Protein AF-A0A7R9JN73-F1 (afdb_monomer)

Structure (mmCIF, N/CA/C/O backbone):
data_AF-A0A7R9JN73-F1
#
_entry.id   AF-A0A7R9JN73-F1
#
loop_
_atom_site.group_PDB
_atom_site.id
_atom_site.type_symbol
_atom_site.label_atom_id
_atom_site.label_alt_id
_atom_site.label_comp_id
_atom_site.label_asym_id
_atom_site.label_entity_id
_atom_site.label_seq_id
_atom_site.pdbx_PDB_ins_code
_atom_site.Cartn_x
_atom_site.Cartn_y
_atom_site.Cartn_z
_atom_site.occupancy
_atom_site.B_iso_or_equiv
_atom_site.auth_seq_id
_atom_site.auth_comp_id
_atom_site.auth_asym_id
_atom_site.auth_atom_id
_atom_site.pdbx_PDB_model_num
ATOM 1 N N . MET A 1 1 ? -20.869 -32.526 8.891 1.00 50.91 1 MET A N 1
ATOM 2 C CA . MET A 1 1 ? -21.076 -31.175 8.313 1.00 50.91 1 MET A CA 1
ATOM 3 C C . MET A 1 1 ? -20.924 -30.042 9.354 1.00 50.91 1 MET A C 1
ATOM 5 O O . MET A 1 1 ? -21.563 -29.014 9.217 1.00 50.91 1 MET A O 1
ATOM 9 N N . SER A 1 2 ? -20.084 -30.197 10.398 1.00 56.16 2 SER A N 1
ATOM 10 C CA . SER A 1 2 ? -20.084 -29.309 11.590 1.00 56.16 2 SER A CA 1
ATOM 11 C C . SER A 1 2 ? -18.749 -28.586 11.878 1.00 56.16 2 SER A C 1
ATOM 13 O O . SER A 1 2 ? -18.732 -27.615 12.630 1.00 56.16 2 SER A O 1
ATOM 15 N N . GLN A 1 3 ? -17.625 -28.986 11.270 1.00 57.44 3 GLN A N 1
ATOM 16 C CA . GLN A 1 3 ? -16.320 -28.376 11.580 1.00 57.44 3 GLN A CA 1
ATOM 17 C C . GLN A 1 3 ? -16.072 -27.044 10.856 1.00 57.44 3 GLN A C 1
ATOM 19 O O . GLN A 1 3 ? -15.597 -26.104 11.485 1.00 57.44 3 GLN A O 1
ATOM 24 N N . THR A 1 4 ? -16.448 -26.911 9.582 1.00 59.03 4 THR A N 1
ATOM 25 C CA . THR A 1 4 ? -16.237 -25.679 8.794 1.00 59.03 4 THR A CA 1
ATOM 26 C C . THR A 1 4 ? -16.976 -24.465 9.362 1.00 59.03 4 THR A C 1
ATOM 28 O O . THR A 1 4 ? -16.421 -23.370 9.373 1.00 59.03 4 THR A O 1
ATOM 31 N N . VAL A 1 5 ? -18.179 -24.658 9.918 1.00 65.38 5 VAL A N 1
ATOM 32 C CA . VAL A 1 5 ? -18.957 -23.579 10.559 1.00 65.38 5 VAL A CA 1
ATOM 33 C C . VAL A 1 5 ? -18.274 -23.084 11.841 1.00 65.38 5 VAL A C 1
ATOM 35 O O . VAL A 1 5 ? -18.191 -21.879 12.060 1.00 65.38 5 VAL A O 1
ATOM 38 N N . ARG A 1 6 ? -17.691 -23.988 12.646 1.00 63.62 6 ARG A N 1
ATOM 39 C CA . ARG A 1 6 ? -16.961 -23.620 13.876 1.00 63.62 6 ARG A CA 1
ATOM 40 C C . ARG A 1 6 ? -15.712 -22.786 13.599 1.00 63.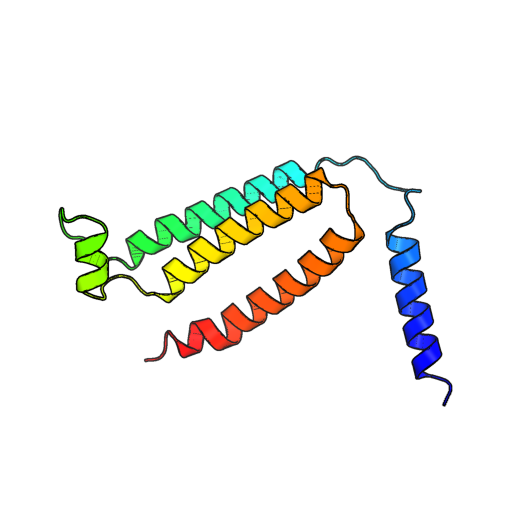62 6 ARG A C 1
ATOM 42 O O . ARG A 1 6 ? -15.456 -21.843 14.338 1.00 63.62 6 ARG A O 1
ATOM 49 N N . TYR A 1 7 ? -14.946 -23.114 12.556 1.00 67.69 7 TYR A N 1
ATOM 50 C CA . TYR A 1 7 ? -13.772 -22.316 12.184 1.00 67.69 7 TYR A CA 1
ATOM 51 C C . TYR A 1 7 ? -14.167 -20.913 11.724 1.00 67.69 7 TYR A C 1
ATOM 53 O O . TYR A 1 7 ? -13.540 -19.940 12.138 1.00 67.69 7 TYR A O 1
ATOM 61 N N . PHE A 1 8 ? -15.233 -20.794 10.929 1.00 73.44 8 PHE A N 1
ATOM 62 C CA . PHE A 1 8 ? -15.724 -19.494 10.474 1.00 73.44 8 PHE A CA 1
ATOM 63 C C . PHE A 1 8 ? -16.220 -18.628 11.642 1.00 73.44 8 PHE A C 1
ATOM 65 O O . PHE A 1 8 ? -15.917 -17.438 11.693 1.00 73.44 8 PHE A O 1
ATOM 72 N N . ASP A 1 9 ? -16.889 -19.231 12.629 1.00 77.56 9 ASP A N 1
ATOM 73 C CA . ASP A 1 9 ? -17.304 -18.549 13.863 1.00 77.56 9 ASP A CA 1
ATOM 74 C C . ASP A 1 9 ? -16.120 -18.098 14.728 1.00 77.56 9 ASP A C 1
ATOM 76 O O . ASP A 1 9 ? -16.138 -17.001 15.286 1.00 77.56 9 ASP A O 1
ATOM 80 N N . SER A 1 10 ? -15.064 -18.910 14.838 1.00 77.69 10 SER A N 1
ATOM 81 C CA . SER A 1 10 ? -13.839 -18.526 15.550 1.00 77.69 10 SER A CA 1
ATOM 82 C C . SER A 1 10 ? -13.110 -17.373 14.859 1.00 77.69 10 SER A C 1
ATOM 84 O O . SER A 1 10 ? -12.652 -16.453 15.536 1.00 77.69 10 SER A O 1
ATOM 86 N N . ILE A 1 11 ? -13.047 -17.384 13.525 1.00 78.12 11 ILE A N 1
ATOM 87 C CA . ILE A 1 11 ? -12.480 -16.289 12.729 1.00 78.12 11 ILE A CA 1
ATOM 88 C C . ILE A 1 11 ? -13.329 -15.026 12.904 1.00 78.12 11 ILE A C 1
ATOM 90 O O . ILE A 1 11 ? -12.789 -13.956 13.175 1.00 78.12 11 ILE A O 1
ATOM 94 N N . ARG A 1 12 ? -14.660 -15.141 12.840 1.00 76.88 12 ARG A N 1
ATOM 95 C CA . ARG A 1 12 ? -15.573 -14.014 13.057 1.00 76.88 12 ARG A CA 1
ATOM 96 C C . ARG A 1 12 ? -15.404 -13.403 14.447 1.00 76.88 12 ARG A C 1
ATOM 98 O O . ARG A 1 12 ? -15.229 -12.194 14.548 1.00 76.88 12 ARG A O 1
ATOM 105 N N . LYS A 1 13 ? -15.368 -14.227 15.500 1.00 78.19 13 LYS A N 1
ATOM 106 C CA . LYS A 1 13 ? -15.106 -13.770 16.876 1.00 78.19 13 LYS A CA 1
ATOM 107 C C . LYS A 1 13 ? -13.738 -13.110 17.024 1.00 78.19 13 LYS A C 1
ATOM 109 O O . LYS A 1 13 ? -13.613 -12.151 17.777 1.00 78.19 13 LYS A O 1
ATOM 114 N N . PHE A 1 14 ? -12.718 -13.592 16.314 1.00 79.06 14 PHE A N 1
ATOM 115 C CA . PHE A 1 14 ? -11.403 -12.953 16.295 1.00 79.06 14 PHE A CA 1
ATOM 116 C C . PHE A 1 14 ? -11.466 -11.549 15.679 1.00 79.06 14 PHE A C 1
ATOM 118 O O . PHE A 1 14 ? -10.980 -10.609 16.299 1.00 79.06 14 PHE A O 1
ATOM 125 N N . PHE A 1 15 ? -12.112 -11.382 14.519 1.00 77.25 15 PHE A N 1
ATOM 126 C CA . PHE A 1 15 ? -12.294 -10.064 13.896 1.00 77.25 15 PHE A CA 1
ATOM 127 C C . PHE A 1 15 ? -13.157 -9.124 14.746 1.00 77.25 15 PHE A C 1
ATOM 129 O O . PHE A 1 15 ? -12.823 -7.948 14.876 1.00 77.25 15 PHE A O 1
ATOM 136 N N . GLU A 1 16 ? -14.225 -9.635 15.364 1.00 75.50 16 GLU A N 1
ATOM 137 C CA . GLU A 1 16 ? -15.058 -8.864 16.293 1.00 75.50 16 GLU A CA 1
ATOM 138 C C . GLU A 1 16 ? -14.230 -8.389 17.494 1.00 75.50 16 GLU A C 1
ATOM 140 O O . GLU A 1 16 ? -14.219 -7.193 17.777 1.00 75.50 16 GLU A O 1
ATOM 145 N N . ASN A 1 17 ? -13.444 -9.273 18.120 1.00 75.56 17 ASN A N 1
ATOM 146 C CA . ASN A 1 17 ? -12.540 -8.927 19.223 1.00 75.56 17 ASN A CA 1
ATOM 147 C C . ASN A 1 17 ? -11.431 -7.946 18.808 1.00 75.56 17 ASN A C 1
ATOM 149 O O . ASN A 1 17 ? -11.095 -7.049 19.578 1.00 75.56 17 ASN A O 1
ATOM 153 N N . LEU A 1 18 ? -10.897 -8.067 17.589 1.00 72.50 18 LEU A N 1
ATOM 154 C CA . LEU A 1 18 ? -9.898 -7.147 17.035 1.00 72.50 18 LEU A CA 1
ATOM 155 C C . LEU A 1 18 ? -10.474 -5.733 16.815 1.00 72.50 18 LEU A C 1
ATOM 157 O O . LEU A 1 18 ? -9.747 -4.742 16.873 1.00 72.50 18 LEU A O 1
ATOM 161 N N . MET A 1 19 ? -11.787 -5.621 16.580 1.00 68.81 19 MET A N 1
ATOM 162 C CA . MET A 1 19 ? -12.485 -4.339 16.456 1.00 68.81 19 MET A CA 1
ATOM 163 C C . MET A 1 19 ? -12.879 -3.719 17.802 1.00 68.81 19 MET A C 1
ATOM 165 O O . MET A 1 19 ? -13.184 -2.519 17.830 1.00 68.81 19 MET A O 1
ATOM 169 N N . VAL A 1 20 ? -12.871 -4.469 18.912 1.00 67.56 20 VAL A N 1
ATOM 170 C CA . VAL A 1 20 ? -13.303 -3.949 20.219 1.00 67.56 20 VAL A CA 1
ATOM 171 C C . VAL A 1 20 ? -12.362 -2.819 20.674 1.00 67.56 20 VAL A C 1
ATOM 173 O O . VAL A 1 20 ? -11.153 -3.006 20.787 1.00 67.56 20 VAL A O 1
ATOM 176 N N . PRO A 1 21 ? -12.886 -1.612 20.948 1.00 60.91 21 PRO A N 1
ATOM 177 C CA . PRO A 1 21 ? -12.079 -0.436 21.280 1.00 60.91 21 PRO A CA 1
ATOM 178 C C . PRO A 1 21 ? -11.442 -0.448 22.679 1.00 60.91 21 PRO A C 1
ATOM 180 O O . PRO A 1 21 ? -10.685 0.468 22.988 1.00 60.91 21 PRO A O 1
ATOM 183 N N . SER A 1 22 ? -11.705 -1.464 23.509 1.00 52.91 22 SER A N 1
ATOM 184 C CA . SER A 1 22 ? -11.435 -1.466 24.960 1.00 52.91 22 SER A CA 1
ATOM 185 C C . SER A 1 22 ? -9.955 -1.358 25.375 1.00 52.91 22 SER A C 1
ATOM 187 O O . SER A 1 22 ? -9.679 -1.213 26.560 1.00 52.91 22 SER A O 1
ATOM 189 N N . SER A 1 23 ? -9.009 -1.419 24.434 1.00 52.19 23 SER A N 1
ATOM 190 C CA . SER A 1 23 ? -7.562 -1.295 24.678 1.00 52.19 23 SER A CA 1
ATOM 191 C C . SER A 1 23 ? -6.856 -0.446 23.607 1.00 52.19 23 SER A C 1
ATOM 193 O O . SER A 1 23 ? -5.647 -0.579 23.403 1.00 52.19 23 SER A O 1
ATOM 195 N N . ARG A 1 24 ? -7.577 0.406 22.860 1.00 57.38 24 ARG A N 1
ATOM 196 C CA . ARG A 1 24 ? -6.926 1.257 21.851 1.00 57.38 24 ARG A CA 1
ATOM 197 C C . ARG A 1 24 ? -6.136 2.360 22.546 1.00 57.38 24 ARG A C 1
ATOM 199 O O . ARG A 1 24 ? -6.660 3.431 22.827 1.00 57.38 24 ARG A O 1
ATOM 206 N N . VAL A 1 25 ? -4.864 2.081 22.805 1.00 58.31 25 VAL A N 1
ATOM 207 C CA . VAL A 1 25 ? -3.869 3.113 23.074 1.00 58.31 25 VAL A CA 1
ATOM 208 C C . VAL A 1 25 ? -3.764 3.940 21.800 1.00 58.31 25 VAL A C 1
ATOM 210 O O . VAL A 1 25 ? -3.492 3.398 20.727 1.00 58.31 25 VAL A O 1
ATOM 213 N N . THR A 1 26 ? -4.026 5.238 21.911 1.00 56.88 26 THR A N 1
ATOM 214 C CA . THR A 1 26 ? -3.865 6.221 20.836 1.00 56.88 26 THR A CA 1
ATOM 215 C C . THR A 1 26 ? -2.374 6.421 20.571 1.00 56.88 26 THR A C 1
ATOM 217 O O . THR A 1 26 ? -1.794 7.449 20.894 1.00 56.88 26 THR A O 1
ATOM 220 N N . ALA A 1 27 ? -1.708 5.384 20.075 1.00 63.84 27 ALA A N 1
ATOM 221 C CA . ALA A 1 27 ? -0.369 5.502 19.544 1.00 63.84 27 ALA A CA 1
ATOM 222 C C . ALA A 1 27 ? -0.511 5.967 18.094 1.00 63.84 27 ALA A C 1
ATOM 224 O O . ALA A 1 27 ? -1.061 5.245 17.258 1.00 63.84 27 ALA A O 1
ATOM 225 N N . ASP A 1 28 ? -0.015 7.165 17.790 1.00 69.62 28 ASP A N 1
ATOM 226 C CA . ASP A 1 28 ? 0.006 7.728 16.437 1.00 69.62 28 ASP A CA 1
ATOM 227 C C . ASP A 1 28 ? 1.095 7.059 15.579 1.00 69.62 28 ASP A C 1
ATOM 229 O O . ASP A 1 28 ? 2.002 7.690 15.038 1.00 69.62 28 ASP A O 1
ATOM 233 N N . VAL A 1 29 ? 1.002 5.733 15.430 1.00 80.31 29 VAL A N 1
ATOM 234 C CA . VAL A 1 29 ? 1.911 4.924 14.599 1.00 80.31 29 VAL A CA 1
ATOM 235 C C . VAL A 1 29 ? 1.750 5.262 13.111 1.00 80.31 29 VAL A C 1
ATOM 237 O O . VAL A 1 29 ? 2.627 4.972 12.299 1.00 80.31 29 VAL A O 1
ATOM 240 N N . TYR A 1 30 ? 0.650 5.927 12.743 1.00 80.38 30 TYR A N 1
ATOM 241 C CA . TYR A 1 30 ? 0.386 6.373 11.377 1.00 80.38 30 TYR A CA 1
ATOM 242 C C . TYR A 1 30 ? 1.502 7.265 10.826 1.00 80.38 30 TYR A C 1
ATOM 244 O O . TYR A 1 30 ? 1.907 7.090 9.681 1.00 80.38 30 TYR A O 1
ATOM 252 N N . THR A 1 31 ? 2.050 8.165 11.648 1.00 82.12 31 THR A N 1
ATOM 253 C CA . THR A 1 31 ? 3.154 9.042 11.237 1.00 82.12 31 THR A CA 1
ATOM 254 C C . THR A 1 31 ? 4.375 8.233 10.808 1.00 82.12 31 THR A C 1
ATOM 256 O O . THR A 1 31 ? 4.983 8.534 9.785 1.00 82.12 31 THR A O 1
ATOM 259 N N . TYR A 1 32 ? 4.702 7.163 11.538 1.00 85.88 32 TYR A N 1
ATOM 260 C CA . TYR A 1 32 ? 5.809 6.272 11.189 1.00 85.88 32 TYR A CA 1
ATOM 261 C C . TYR A 1 32 ? 5.515 5.420 9.947 1.00 85.88 32 TYR A C 1
ATOM 263 O O . TYR A 1 32 ? 6.412 5.204 9.137 1.00 85.88 32 TYR A O 1
ATOM 271 N N . MET A 1 33 ? 4.270 4.970 9.766 1.00 86.06 33 MET A N 1
ATOM 272 C CA . MET A 1 33 ? 3.841 4.228 8.573 1.00 86.06 33 MET A CA 1
ATOM 273 C C . MET A 1 33 ? 3.952 5.094 7.311 1.00 86.06 33 MET A C 1
ATOM 275 O O . MET A 1 33 ? 4.583 4.684 6.343 1.00 86.06 33 MET A O 1
ATOM 279 N N . PHE A 1 34 ? 3.458 6.334 7.369 1.00 84.56 34 PHE A N 1
ATOM 280 C CA . PHE A 1 34 ? 3.590 7.302 6.280 1.00 84.56 34 PHE A CA 1
ATOM 281 C C . PHE A 1 34 ? 5.055 7.648 5.981 1.00 84.56 34 PHE A C 1
ATOM 283 O O . PHE A 1 34 ? 5.446 7.758 4.821 1.00 84.56 34 PHE A O 1
ATOM 290 N N . LEU A 1 35 ? 5.884 7.796 7.019 1.00 87.38 35 LEU A N 1
ATOM 291 C CA . LEU A 1 35 ? 7.319 8.021 6.855 1.00 87.38 35 LEU A CA 1
ATOM 292 C C . LEU A 1 35 ? 7.989 6.842 6.129 1.00 87.38 35 LEU A C 1
ATOM 294 O O . LEU A 1 35 ? 8.806 7.051 5.237 1.00 87.38 35 LEU A O 1
ATOM 298 N N . CYS A 1 36 ? 7.631 5.606 6.487 1.00 88.25 36 CYS A N 1
ATOM 299 C CA . CYS A 1 36 ? 8.130 4.403 5.825 1.00 88.25 36 CYS A CA 1
ATOM 300 C C . CYS A 1 36 ? 7.723 4.363 4.346 1.00 88.25 36 CYS A C 1
ATOM 302 O O . CYS A 1 36 ? 8.575 4.131 3.490 1.00 88.25 36 CYS A O 1
ATOM 304 N N . ASP A 1 37 ? 6.464 4.675 4.039 1.00 87.31 37 ASP A N 1
ATOM 305 C CA . ASP A 1 37 ? 5.963 4.763 2.666 1.00 87.31 37 ASP A CA 1
ATOM 306 C C . ASP A 1 37 ? 6.683 5.843 1.846 1.00 87.31 37 ASP A C 1
ATOM 308 O O . ASP A 1 37 ? 7.011 5.625 0.678 1.00 87.31 37 ASP A O 1
ATOM 312 N N . PHE A 1 38 ? 6.988 6.985 2.467 1.00 85.88 38 PHE A N 1
ATOM 313 C CA . PHE A 1 38 ? 7.764 8.059 1.851 1.00 85.88 38 PHE A CA 1
ATOM 314 C C . PHE A 1 38 ? 9.194 7.618 1.515 1.00 85.88 38 PHE A C 1
ATOM 316 O O . PHE A 1 38 ? 9.664 7.845 0.400 1.00 85.88 38 PHE A O 1
ATOM 323 N N . PHE A 1 39 ? 9.880 6.941 2.441 1.00 88.62 39 PHE A N 1
ATOM 324 C CA . PHE A 1 39 ? 11.209 6.388 2.170 1.00 88.62 39 PHE A CA 1
ATOM 325 C C . PHE A 1 39 ? 11.173 5.282 1.115 1.00 88.62 39 PHE A C 1
ATOM 327 O O . PHE A 1 39 ? 12.049 5.242 0.258 1.00 88.62 39 PHE A O 1
ATOM 334 N N . ASN A 1 40 ? 10.161 4.415 1.134 1.00 85.88 40 ASN A N 1
ATOM 335 C CA . ASN A 1 40 ? 9.978 3.389 0.112 1.00 85.88 40 ASN A CA 1
ATOM 336 C C . ASN A 1 40 ? 9.799 4.033 -1.277 1.00 85.88 40 ASN A C 1
ATOM 338 O O . ASN A 1 40 ? 10.441 3.623 -2.240 1.00 85.88 40 ASN A O 1
ATOM 342 N N . PHE A 1 41 ? 8.997 5.097 -1.374 1.00 85.25 41 PHE A N 1
ATOM 343 C CA . PHE A 1 41 ? 8.838 5.847 -2.620 1.00 85.25 41 PHE A CA 1
ATOM 344 C C . PHE A 1 41 ? 10.168 6.457 -3.084 1.00 85.25 41 PHE A C 1
ATOM 346 O O . PHE A 1 41 ? 10.530 6.322 -4.250 1.00 85.25 41 PHE A O 1
ATOM 353 N N . LEU A 1 42 ? 10.935 7.060 -2.168 1.00 86.00 42 LEU A N 1
ATOM 354 C CA . LEU A 1 42 ? 12.261 7.610 -2.463 1.00 86.00 42 LEU A CA 1
ATOM 355 C C . LEU A 1 42 ? 13.222 6.533 -2.991 1.00 86.00 42 LEU A C 1
ATOM 357 O O . LEU A 1 42 ? 13.921 6.767 -3.972 1.00 86.00 42 LEU A O 1
ATOM 361 N N . VAL A 1 43 ? 13.239 5.349 -2.371 1.00 85.88 43 VAL A N 1
ATOM 362 C CA . VAL A 1 43 ? 14.077 4.217 -2.797 1.00 85.88 43 VAL A CA 1
ATOM 363 C C . VAL A 1 43 ? 13.712 3.763 -4.208 1.00 85.88 43 VAL A C 1
ATOM 365 O O . VAL A 1 43 ? 14.609 3.529 -5.013 1.00 85.88 43 VAL A O 1
ATOM 368 N N . VAL A 1 44 ? 12.421 3.679 -4.539 1.00 80.31 44 VAL A N 1
ATOM 369 C CA . VAL A 1 44 ? 11.977 3.307 -5.892 1.00 80.31 44 VAL A CA 1
ATOM 370 C C . VAL A 1 44 ? 12.342 4.382 -6.916 1.00 80.31 44 VAL A C 1
ATOM 372 O O . VAL A 1 44 ? 12.816 4.041 -7.996 1.00 80.31 44 VAL A O 1
ATOM 375 N N . VAL A 1 45 ? 12.202 5.667 -6.573 1.00 80.06 45 VAL A N 1
ATOM 376 C CA . VAL A 1 45 ? 12.602 6.788 -7.442 1.00 80.06 45 VAL A CA 1
ATOM 377 C C . VAL A 1 45 ? 14.109 6.777 -7.716 1.00 80.06 45 VAL A C 1
ATOM 379 O O . VAL A 1 45 ? 14.511 6.823 -8.873 1.00 80.06 45 VAL A O 1
ATOM 382 N N . VAL A 1 46 ? 14.945 6.649 -6.681 1.00 81.19 46 VAL A N 1
ATOM 383 C CA . VAL A 1 46 ? 16.411 6.551 -6.834 1.00 81.19 46 VAL A CA 1
ATOM 384 C C . VAL A 1 46 ? 16.806 5.265 -7.570 1.00 81.19 46 VAL A C 1
ATOM 386 O O . VAL A 1 46 ? 17.766 5.250 -8.335 1.00 81.19 46 VAL A O 1
ATOM 389 N N . GLY A 1 47 ? 16.039 4.186 -7.393 1.00 72.38 47 GLY A N 1
ATOM 390 C CA . GLY A 1 47 ? 16.210 2.941 -8.136 1.00 72.38 47 GLY A CA 1
ATOM 391 C C . GLY A 1 47 ? 16.036 3.108 -9.647 1.00 72.38 47 GLY A C 1
ATOM 392 O O . GLY A 1 47 ? 16.720 2.437 -10.407 1.00 72.38 47 GLY A O 1
ATOM 393 N N . ILE A 1 48 ? 15.192 4.029 -10.119 1.00 67.56 48 ILE A N 1
ATOM 394 C CA . ILE A 1 48 ? 15.048 4.288 -11.563 1.00 67.56 48 ILE A CA 1
ATOM 395 C C . ILE A 1 48 ? 16.352 4.847 -12.150 1.00 67.56 48 ILE A C 1
ATOM 397 O O . ILE A 1 48 ? 16.729 4.460 -13.254 1.00 67.56 48 ILE A O 1
ATOM 401 N N . GLU A 1 49 ? 17.082 5.687 -11.409 1.00 62.34 49 GLU A N 1
ATOM 402 C CA . GLU A 1 49 ? 18.373 6.230 -11.857 1.00 62.34 49 GLU A CA 1
ATOM 403 C C . GLU A 1 49 ? 19.490 5.177 -11.889 1.00 62.34 49 GLU A C 1
ATOM 405 O O . GLU A 1 49 ? 20.419 5.301 -12.681 1.00 62.34 49 GLU A O 1
ATOM 410 N N . SER A 1 50 ? 19.406 4.115 -11.077 1.00 59.59 50 SER A N 1
ATOM 411 C CA . SER A 1 50 ? 20.409 3.038 -11.083 1.00 59.59 50 SER A CA 1
ATOM 412 C C . SER A 1 50 ? 20.215 2.020 -12.213 1.00 59.59 50 SER A C 1
ATOM 414 O O . SER A 1 50 ? 21.170 1.332 -12.579 1.00 59.59 50 SER A O 1
ATOM 416 N N . PHE A 1 51 ? 19.013 1.948 -12.795 1.00 54.44 51 PHE A N 1
ATOM 417 C CA . PHE A 1 51 ? 18.713 1.143 -13.986 1.00 54.44 51 PHE A CA 1
ATOM 418 C C . PHE A 1 51 ? 18.665 1.966 -15.283 1.00 54.44 51 PHE A C 1
ATOM 420 O O . PHE A 1 51 ? 18.811 1.400 -16.366 1.00 54.44 51 PHE A O 1
ATOM 427 N N . GLY A 1 52 ? 18.482 3.286 -15.196 1.00 52.94 52 GLY A N 1
ATOM 428 C CA . GLY A 1 52 ? 18.562 4.203 -16.327 1.00 52.94 52 GLY A CA 1
ATOM 429 C C . GLY A 1 52 ? 20.015 4.445 -16.730 1.00 52.94 52 GLY A C 1
ATOM 430 O O . GLY A 1 52 ? 20.827 4.919 -15.942 1.00 52.94 52 GLY A O 1
ATOM 431 N N . THR A 1 53 ? 20.374 4.136 -17.973 1.00 43.53 53 THR A N 1
ATOM 432 C CA . THR A 1 53 ? 21.686 4.512 -18.510 1.00 43.53 53 THR A CA 1
ATOM 433 C C . THR A 1 53 ? 21.861 6.029 -18.434 1.00 43.53 53 THR A C 1
ATOM 435 O O . THR A 1 53 ? 21.065 6.767 -19.011 1.00 43.53 53 THR A O 1
ATOM 438 N N . GLN A 1 54 ? 22.916 6.478 -17.754 1.00 53.62 54 GLN A N 1
ATOM 439 C CA . GLN A 1 54 ? 23.399 7.860 -17.725 1.00 53.62 54 GLN A CA 1
ATOM 440 C C . GLN A 1 54 ? 23.542 8.419 -19.153 1.00 53.62 54 GLN A C 1
ATOM 442 O O . GLN A 1 54 ? 24.562 8.156 -19.785 1.00 53.62 54 GLN A O 1
ATOM 447 N N . GLN A 1 55 ? 22.565 9.170 -19.678 1.00 41.22 55 GLN A N 1
ATOM 448 C CA . GLN A 1 55 ? 22.779 10.108 -20.791 1.00 41.22 55 GLN A CA 1
ATOM 449 C C . GLN A 1 55 ? 21.558 11.000 -21.072 1.00 41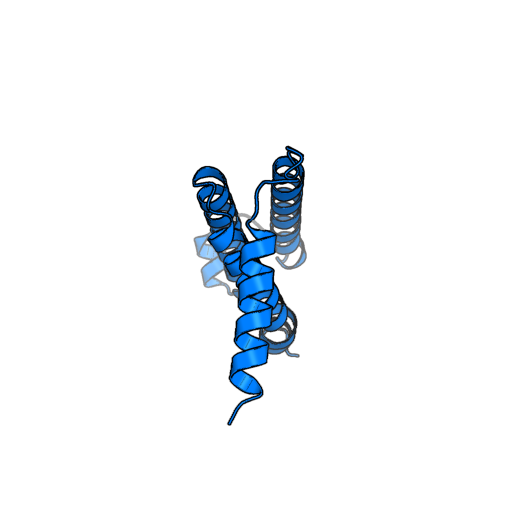.22 55 GLN A C 1
ATOM 451 O O . GLN A 1 55 ? 20.543 10.531 -21.567 1.00 41.22 55 GLN A O 1
ATOM 456 N N . GLY A 1 56 ? 21.742 12.304 -20.830 1.00 48.97 56 GLY A N 1
ATOM 457 C CA . GLY A 1 56 ? 21.409 13.367 -21.786 1.00 48.97 56 GLY A CA 1
ATOM 458 C C . GLY A 1 56 ? 19.936 13.708 -22.034 1.00 48.97 56 GLY A C 1
ATOM 459 O O . GLY A 1 56 ? 19.270 13.071 -22.833 1.00 48.97 56 GLY A O 1
ATOM 460 N N . ASP A 1 57 ? 19.489 14.810 -21.431 1.00 51.47 57 ASP A N 1
ATOM 461 C CA . ASP A 1 57 ? 18.762 15.902 -22.107 1.00 51.47 57 ASP A CA 1
ATOM 462 C C . ASP A 1 57 ? 17.746 15.538 -23.219 1.00 51.47 57 ASP A C 1
ATOM 464 O O . ASP A 1 57 ? 17.911 15.883 -24.388 1.00 51.47 57 ASP A O 1
ATOM 468 N N . GLY A 1 58 ? 16.646 14.878 -22.858 1.00 47.69 58 GLY A N 1
ATOM 469 C CA . GLY A 1 58 ? 15.508 14.680 -23.757 1.00 47.69 58 GLY A CA 1
ATOM 470 C C . GLY A 1 58 ? 14.270 14.304 -22.960 1.00 47.69 58 GLY A C 1
ATOM 471 O O . GLY A 1 58 ? 14.326 13.392 -22.157 1.00 47.69 58 GLY A O 1
ATOM 472 N N . GLY A 1 59 ? 13.166 15.037 -23.097 1.00 53.88 59 GLY A N 1
ATOM 473 C CA . GLY A 1 59 ? 11.984 14.900 -22.237 1.00 53.88 59 GLY A CA 1
ATOM 474 C C . GLY A 1 59 ? 11.391 13.485 -22.127 1.00 53.88 59 GLY A C 1
ATOM 475 O O . GLY A 1 59 ? 11.710 12.577 -22.888 1.00 53.88 59 GLY A O 1
ATOM 476 N N . VAL A 1 60 ? 10.453 13.331 -21.186 1.00 53.97 60 VAL A N 1
ATOM 477 C CA . VAL A 1 60 ? 9.722 12.091 -20.829 1.00 53.97 60 VAL A CA 1
ATOM 478 C C . VAL A 1 60 ? 9.200 11.302 -22.049 1.00 53.97 60 VAL A C 1
ATOM 480 O O . VAL A 1 60 ? 9.060 10.085 -21.987 1.00 53.97 60 VAL A O 1
ATOM 483 N N . THR A 1 61 ? 8.956 11.975 -23.174 1.00 53.91 61 THR A N 1
ATOM 484 C CA . THR A 1 61 ? 8.558 11.385 -24.459 1.00 53.91 61 THR A CA 1
ATOM 485 C C . THR A 1 61 ? 9.680 10.628 -25.180 1.00 53.91 61 THR A C 1
ATOM 487 O O . THR A 1 61 ? 9.421 9.541 -25.681 1.00 53.91 61 THR A O 1
ATOM 490 N N . ALA A 1 62 ? 10.922 11.125 -25.172 1.00 50.06 62 ALA A N 1
ATOM 491 C CA . ALA A 1 62 ? 12.063 10.454 -25.808 1.00 50.06 62 ALA A CA 1
ATOM 492 C C . ALA A 1 62 ? 12.493 9.184 -25.042 1.00 50.06 62 ALA A C 1
ATOM 494 O O . ALA A 1 62 ? 12.864 8.182 -25.647 1.00 50.06 62 ALA A O 1
ATOM 495 N N . TYR A 1 63 ? 12.352 9.182 -23.709 1.00 53.62 63 TYR A N 1
ATOM 496 C CA . TYR A 1 63 ? 12.629 8.011 -22.861 1.00 53.62 63 TYR A CA 1
ATOM 497 C C . TYR A 1 63 ? 11.595 6.879 -22.999 1.00 53.62 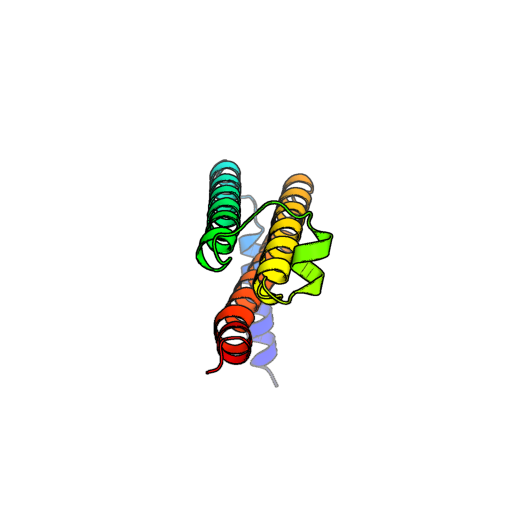63 TYR A C 1
ATOM 499 O O . TYR A 1 63 ? 11.935 5.716 -22.770 1.00 53.62 63 TYR A O 1
ATOM 507 N N . LEU A 1 64 ? 10.348 7.200 -23.374 1.00 54.19 64 LEU A N 1
ATOM 508 C CA . LEU A 1 64 ? 9.308 6.208 -23.681 1.00 54.19 64 LEU A CA 1
ATOM 509 C C . LEU A 1 64 ? 9.472 5.612 -25.089 1.00 54.19 64 LEU A C 1
ATOM 511 O O . LEU A 1 64 ? 9.178 4.434 -25.277 1.00 54.19 64 LEU A O 1
ATOM 515 N N . GLU A 1 65 ? 9.964 6.393 -26.056 1.00 51.53 65 GLU A N 1
ATOM 516 C CA . GLU A 1 65 ? 10.214 5.942 -27.436 1.00 51.53 65 GLU A CA 1
ATOM 517 C C . GLU A 1 65 ? 11.403 4.973 -27.554 1.00 51.53 65 GLU A C 1
ATOM 519 O O . GLU A 1 65 ? 11.382 4.073 -28.391 1.00 51.53 65 GLU A O 1
ATOM 524 N N . GLU A 1 66 ? 12.419 5.102 -26.696 1.00 53.78 66 GLU A N 1
ATOM 525 C CA . GLU A 1 66 ? 13.640 4.285 -26.765 1.00 53.78 66 GLU A CA 1
ATOM 526 C C . GLU A 1 66 ? 13.610 2.982 -25.934 1.00 53.78 66 GLU A C 1
ATOM 528 O O . GLU A 1 66 ? 14.618 2.280 -25.880 1.00 53.78 66 GLU A O 1
ATOM 533 N N . ASN A 1 67 ? 12.489 2.616 -25.288 1.00 53.44 67 ASN A N 1
ATOM 534 C CA . ASN A 1 67 ? 12.380 1.412 -24.429 1.00 53.44 67 ASN A CA 1
ATOM 535 C C . ASN A 1 67 ? 13.445 1.330 -23.304 1.00 53.44 67 ASN A C 1
ATOM 537 O O . ASN A 1 67 ? 13.745 0.252 -22.792 1.00 53.44 67 ASN A O 1
ATOM 541 N N . LYS A 1 68 ? 14.035 2.462 -22.896 1.00 54.09 68 LYS A N 1
ATOM 542 C CA . LYS A 1 68 ? 15.135 2.495 -21.914 1.00 54.09 68 LYS A CA 1
ATOM 543 C C . LYS A 1 68 ? 14.688 2.392 -20.457 1.00 54.09 68 LYS A C 1
ATOM 545 O O . LYS A 1 68 ? 15.508 2.082 -19.598 1.00 54.09 68 LYS A O 1
ATOM 550 N N . VAL A 1 69 ? 13.412 2.640 -20.159 1.00 57.06 69 VAL A N 1
ATOM 551 C CA . VAL A 1 69 ? 12.884 2.536 -18.793 1.00 57.06 69 VAL A CA 1
ATOM 552 C C . VAL A 1 69 ? 12.145 1.209 -18.642 1.00 57.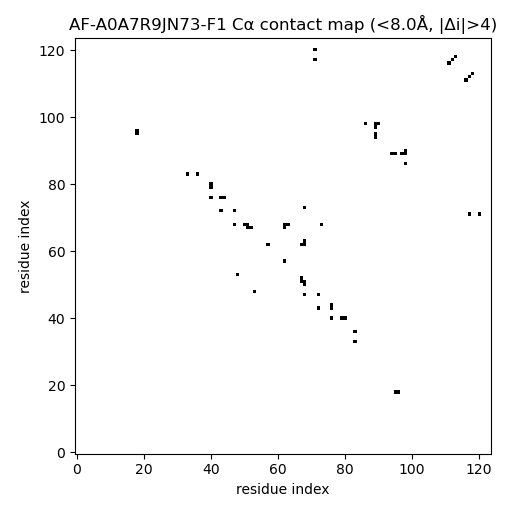06 69 VAL A C 1
ATOM 554 O O . VAL A 1 69 ? 11.188 0.972 -19.384 1.00 57.06 69 VAL A O 1
ATOM 557 N N . PRO A 1 70 ? 12.518 0.349 -17.677 1.00 64.88 70 PRO A N 1
ATOM 558 C CA . PRO A 1 70 ? 11.782 -0.877 -17.436 1.00 64.88 70 PRO A CA 1
ATOM 559 C C . PRO A 1 70 ? 10.343 -0.528 -17.029 1.00 64.88 70 PRO A C 1
ATOM 561 O O . PRO A 1 70 ? 10.093 -0.022 -15.933 1.00 64.88 70 PRO A O 1
ATOM 564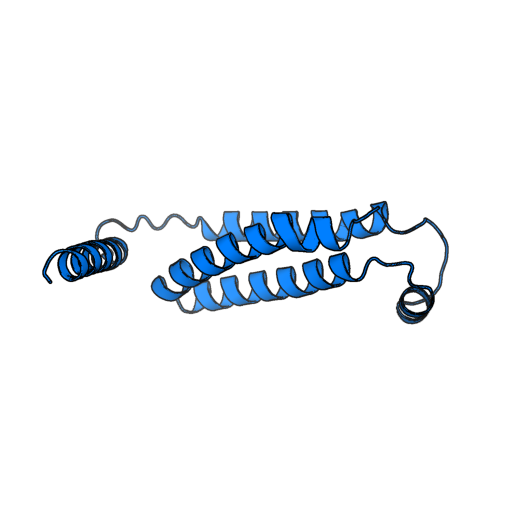 N N . ILE A 1 71 ? 9.384 -0.829 -17.908 1.00 73.81 71 ILE A N 1
ATOM 565 C CA . ILE A 1 71 ? 7.937 -0.645 -17.692 1.00 73.81 71 ILE A CA 1
ATOM 566 C C . ILE A 1 71 ? 7.476 -1.141 -16.302 1.00 73.81 71 ILE A C 1
ATOM 568 O O . ILE A 1 71 ? 6.652 -0.469 -15.675 1.00 73.81 71 ILE A O 1
ATOM 572 N N . PRO A 1 72 ? 8.024 -2.239 -15.739 1.00 76.06 72 PRO A N 1
ATOM 573 C CA . PRO A 1 72 ? 7.675 -2.665 -14.390 1.00 76.06 72 PRO A CA 1
ATOM 574 C C . PRO A 1 72 ? 7.980 -1.664 -13.276 1.00 76.06 72 PRO A C 1
ATOM 576 O O . PRO A 1 72 ? 7.215 -1.591 -12.321 1.00 76.06 72 PRO A O 1
ATOM 579 N N . PHE A 1 73 ? 9.057 -0.883 -13.381 1.00 74.81 73 PHE A N 1
ATOM 580 C CA . PHE A 1 73 ? 9.401 0.126 -12.374 1.00 74.81 73 PHE A CA 1
ATOM 581 C C . PHE A 1 73 ?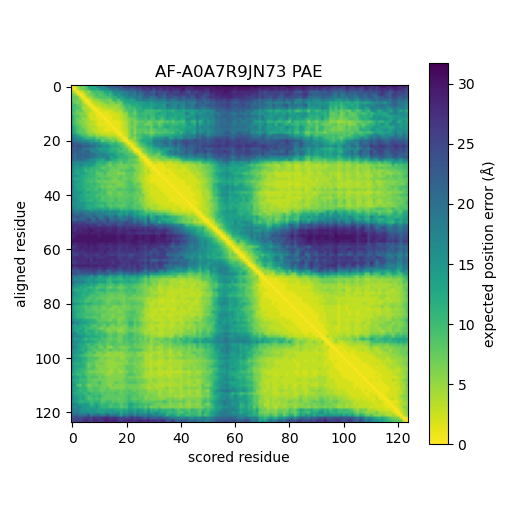 8.404 1.287 -12.383 1.00 74.81 73 PHE A C 1
ATOM 583 O O . PHE A 1 73 ? 7.968 1.731 -11.322 1.00 74.81 73 PHE A O 1
ATOM 590 N N . LEU A 1 74 ? 7.974 1.729 -13.570 1.00 80.44 74 LEU A N 1
ATOM 591 C CA . LEU A 1 74 ? 6.909 2.728 -13.715 1.00 80.44 74 LEU A CA 1
ATOM 592 C C . LEU A 1 74 ? 5.592 2.229 -13.107 1.00 80.44 74 LEU A C 1
ATOM 594 O O . LEU A 1 74 ? 4.929 2.965 -12.376 1.00 80.44 74 LEU A O 1
ATOM 598 N N . LEU A 1 75 ? 5.236 0.966 -13.361 1.00 82.25 75 LEU A N 1
ATOM 599 C CA . LEU A 1 75 ? 4.053 0.341 -12.766 1.00 82.25 75 LEU A CA 1
ATOM 600 C C . LEU A 1 75 ? 4.156 0.264 -11.240 1.00 82.25 75 LEU A C 1
ATOM 602 O O . LEU A 1 75 ? 3.190 0.614 -10.566 1.00 82.25 75 LEU A O 1
ATOM 606 N N . MET A 1 76 ? 5.312 -0.127 -10.691 1.00 81.69 76 MET A N 1
ATOM 607 C CA . MET A 1 76 ? 5.540 -0.127 -9.242 1.00 81.69 76 MET A CA 1
ATOM 608 C C . MET A 1 76 ? 5.373 1.272 -8.652 1.00 81.69 76 MET A C 1
ATOM 610 O O . MET A 1 76 ? 4.688 1.409 -7.647 1.00 81.69 76 MET A O 1
ATOM 614 N N . LEU A 1 77 ? 5.917 2.311 -9.291 1.00 83.25 77 LEU A N 1
ATOM 615 C CA . LEU A 1 77 ? 5.837 3.689 -8.802 1.00 83.25 77 LEU A CA 1
ATOM 616 C C . LEU A 1 77 ? 4.394 4.220 -8.806 1.00 83.25 77 LEU A C 1
ATOM 618 O O . LEU A 1 77 ? 3.939 4.771 -7.803 1.00 83.25 77 LEU A O 1
ATOM 622 N N . ILE A 1 78 ? 3.648 4.014 -9.898 1.00 87.62 78 ILE A N 1
ATOM 623 C CA . ILE A 1 78 ? 2.234 4.417 -9.996 1.00 87.62 78 ILE A CA 1
ATOM 624 C C . ILE A 1 78 ? 1.390 3.662 -8.966 1.00 87.62 78 ILE A C 1
ATOM 626 O O . ILE A 1 78 ? 0.574 4.264 -8.263 1.00 87.62 78 ILE A O 1
ATOM 630 N N . LEU A 1 79 ? 1.590 2.347 -8.866 1.00 88.12 79 LEU A N 1
ATOM 631 C CA . LEU A 1 79 ? 0.841 1.493 -7.954 1.00 88.12 79 LEU A CA 1
ATOM 632 C C . LEU A 1 79 ? 1.158 1.871 -6.503 1.00 88.12 79 LEU A C 1
ATOM 634 O O . LEU A 1 79 ? 0.241 2.087 -5.721 1.00 88.12 79 LEU A O 1
ATOM 638 N N . GLN A 1 80 ? 2.427 2.064 -6.157 1.00 87.25 80 GLN A N 1
ATOM 639 C CA . GLN A 1 80 ? 2.861 2.507 -4.836 1.00 87.25 80 GLN A CA 1
ATOM 640 C C . GLN A 1 80 ? 2.286 3.874 -4.465 1.00 87.25 80 GLN A C 1
ATOM 642 O O . GLN A 1 80 ? 1.746 4.026 -3.372 1.00 87.25 80 GLN A O 1
ATOM 647 N N . PHE A 1 81 ? 2.312 4.848 -5.377 1.00 87.12 81 PHE A N 1
ATOM 648 C CA . PHE A 1 81 ? 1.683 6.147 -5.144 1.00 87.12 81 PHE A CA 1
ATOM 649 C C . PHE A 1 81 ? 0.175 6.009 -4.876 1.00 87.12 81 PHE A C 1
ATOM 651 O O . PHE A 1 81 ? -0.341 6.581 -3.913 1.00 87.12 81 PHE A O 1
ATOM 658 N N . ALA A 1 82 ? -0.533 5.199 -5.670 1.00 90.19 82 ALA A N 1
ATOM 659 C CA . ALA A 1 82 ? -1.955 4.936 -5.464 1.00 90.19 82 ALA A CA 1
ATOM 660 C C . ALA A 1 82 ? -2.233 4.252 -4.113 1.00 90.19 82 ALA A C 1
ATOM 662 O O . ALA A 1 82 ? -3.175 4.634 -3.417 1.00 90.19 82 ALA A O 1
ATOM 663 N N . LEU A 1 83 ? -1.404 3.285 -3.707 1.00 88.81 83 LEU A N 1
ATOM 664 C CA . LEU A 1 83 ? -1.542 2.594 -2.424 1.00 88.81 83 LEU A CA 1
ATOM 665 C C . LEU A 1 83 ? -1.362 3.544 -1.231 1.00 88.81 83 LEU A C 1
ATOM 667 O O . LEU A 1 83 ? -2.151 3.469 -0.291 1.00 88.81 83 LEU A O 1
ATOM 671 N N . ILE A 1 84 ? -0.410 4.481 -1.296 1.00 88.62 84 ILE A N 1
ATOM 672 C CA . ILE A 1 84 ? -0.197 5.508 -0.258 1.00 88.62 84 ILE A CA 1
ATOM 673 C C . ILE A 1 84 ? -1.425 6.424 -0.139 1.00 88.62 84 ILE A C 1
ATOM 675 O O . ILE A 1 84 ? -1.886 6.738 0.963 1.00 88.62 84 ILE A O 1
ATOM 679 N N . VAL A 1 85 ? -1.995 6.842 -1.275 1.00 88.88 85 VAL A N 1
ATOM 680 C CA . VAL A 1 85 ? -3.208 7.675 -1.301 1.00 88.88 85 VAL A CA 1
ATOM 681 C C . VAL A 1 85 ? -4.404 6.922 -0.711 1.00 88.88 85 VAL A C 1
ATOM 683 O O . VAL A 1 85 ? -5.160 7.498 0.078 1.00 88.88 85 VAL A O 1
ATOM 686 N N . ILE A 1 86 ? -4.568 5.639 -1.050 1.00 88.25 86 ILE A N 1
ATOM 687 C CA . ILE A 1 86 ? -5.643 4.795 -0.516 1.00 88.25 86 ILE A CA 1
ATOM 688 C C . ILE A 1 86 ? -5.474 4.586 0.993 1.00 88.25 86 ILE A C 1
ATOM 690 O O . ILE A 1 86 ? -6.457 4.753 1.717 1.00 88.25 86 ILE A O 1
ATOM 694 N N . ASP A 1 87 ? -4.265 4.298 1.492 1.00 85.94 87 ASP A N 1
ATOM 695 C CA . ASP A 1 87 ? -4.027 4.139 2.936 1.00 85.94 87 ASP A CA 1
ATOM 696 C C . ASP A 1 87 ? -4.378 5.423 3.699 1.00 85.94 87 ASP A C 1
ATOM 698 O O . ASP A 1 87 ? -5.105 5.387 4.698 1.00 85.94 87 ASP A O 1
ATOM 702 N N . ARG A 1 88 ? -3.986 6.590 3.167 1.00 85.94 88 ARG A N 1
ATOM 703 C CA . ARG A 1 88 ? -4.362 7.888 3.741 1.00 85.94 88 ARG A CA 1
ATOM 704 C C . ARG A 1 88 ? -5.872 8.115 3.737 1.00 85.94 88 ARG A C 1
ATOM 706 O O . ARG A 1 88 ? -6.423 8.558 4.748 1.00 85.94 88 ARG A O 1
ATOM 713 N N . ALA A 1 89 ? -6.559 7.811 2.637 1.00 86.31 89 ALA A N 1
ATOM 714 C CA . ALA A 1 89 ? -8.015 7.930 2.557 1.00 86.31 89 ALA A CA 1
ATOM 715 C C . ALA A 1 89 ? -8.713 7.021 3.585 1.00 86.31 89 ALA A C 1
ATOM 717 O O . ALA A 1 89 ? -9.688 7.418 4.230 1.00 86.31 89 ALA A O 1
ATOM 718 N N . LEU A 1 90 ? -8.180 5.818 3.785 1.00 85.56 90 LEU A N 1
ATOM 719 C CA . LEU A 1 90 ? -8.687 4.828 4.727 1.00 85.56 90 LEU A CA 1
ATOM 720 C C . LEU A 1 90 ? -8.443 5.231 6.187 1.00 85.56 90 LEU A C 1
ATOM 722 O O . LEU A 1 90 ? -9.322 5.044 7.035 1.00 85.56 90 LEU A O 1
ATOM 726 N N . TYR A 1 91 ? -7.292 5.851 6.456 1.00 81.50 91 TYR A N 1
ATOM 727 C CA . TYR A 1 91 ? -6.950 6.456 7.739 1.00 81.50 91 TYR A CA 1
ATOM 728 C C . TYR A 1 91 ? -7.898 7.610 8.099 1.00 81.50 91 TYR A C 1
ATOM 730 O O . TYR A 1 91 ? -8.504 7.593 9.172 1.00 81.50 91 TYR A O 1
ATOM 738 N N . LEU A 1 92 ? -8.112 8.561 7.180 1.00 81.75 92 LEU A N 1
ATOM 739 C CA . LEU A 1 92 ? -9.037 9.692 7.363 1.00 81.75 92 LEU A CA 1
ATOM 740 C C . LEU A 1 92 ? -10.479 9.232 7.616 1.00 81.75 92 LEU A C 1
ATOM 742 O O . LEU A 1 92 ? -11.185 9.820 8.436 1.00 81.75 92 LEU A O 1
ATOM 746 N N . ARG A 1 93 ? -10.909 8.145 6.965 1.00 83.25 93 ARG A N 1
ATOM 747 C CA . ARG A 1 93 ? -12.248 7.561 7.148 1.00 83.25 93 ARG A CA 1
ATOM 748 C C . ARG A 1 93 ? -12.409 6.798 8.472 1.00 83.25 93 ARG A C 1
ATOM 750 O O . ARG A 1 93 ? -13.508 6.330 8.760 1.00 83.25 93 ARG A O 1
ATOM 757 N N . LYS A 1 94 ? -11.337 6.632 9.263 1.00 77.56 94 LYS A N 1
ATOM 758 C CA . LYS A 1 94 ? -11.289 5.832 10.507 1.00 77.56 94 LYS A CA 1
ATOM 759 C C . LYS A 1 94 ? -11.840 4.404 10.340 1.00 77.56 94 LYS A C 1
ATOM 761 O O . LYS A 1 94 ? -12.327 3.796 11.295 1.00 77.56 94 LYS A O 1
ATOM 766 N N . HIS A 1 95 ? -11.766 3.847 9.130 1.00 77.19 95 HIS A N 1
ATOM 767 C CA . HIS A 1 95 ? -12.391 2.568 8.801 1.00 77.19 95 HIS A CA 1
ATOM 768 C C . HIS A 1 95 ? -11.425 1.396 9.049 1.00 77.19 95 HIS A C 1
ATOM 770 O O . HIS A 1 95 ? -10.749 0.918 8.139 1.00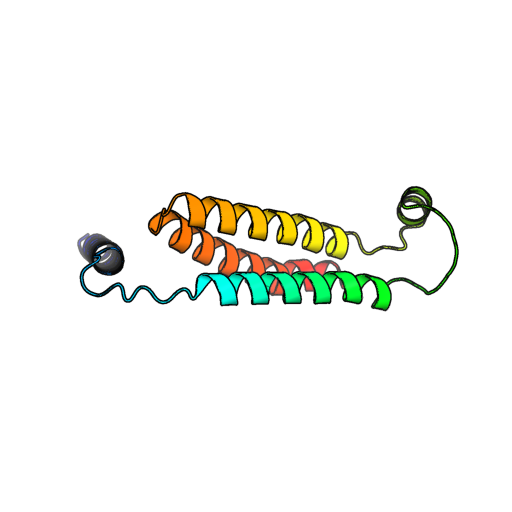 77.19 95 HIS A O 1
ATOM 776 N N . ILE A 1 96 ? -11.372 0.924 10.302 1.00 77.50 96 ILE A N 1
ATOM 777 C CA . ILE A 1 96 ? -10.416 -0.101 10.765 1.00 77.50 96 ILE A CA 1
ATOM 778 C C . ILE A 1 96 ? -10.527 -1.428 9.992 1.00 77.50 96 ILE A C 1
ATOM 780 O O . ILE A 1 96 ? -9.510 -2.015 9.637 1.00 77.50 96 ILE A O 1
ATOM 784 N N . LEU A 1 97 ? -11.751 -1.869 9.665 1.00 79.44 97 LEU A N 1
ATOM 785 C CA . LEU A 1 97 ? -11.986 -3.096 8.893 1.00 79.44 97 LEU A CA 1
ATOM 786 C C . LEU A 1 97 ? -11.378 -3.010 7.506 1.00 79.44 97 LEU A C 1
ATOM 788 O O . LEU A 1 97 ? -10.703 -3.931 7.058 1.00 79.44 97 LEU A O 1
ATOM 792 N N . GLY A 1 98 ? -11.603 -1.876 6.845 1.00 81.81 98 GLY A N 1
ATOM 793 C CA . GLY A 1 98 ? -11.024 -1.629 5.539 1.00 81.81 98 GLY A CA 1
ATOM 794 C C . GLY A 1 98 ? -9.507 -1.649 5.619 1.00 81.81 98 GLY A C 1
ATOM 795 O O . GLY A 1 98 ? -8.895 -2.258 4.756 1.00 81.81 98 GLY A O 1
ATOM 796 N N . LYS A 1 99 ? -8.906 -1.071 6.672 1.00 84.06 99 LYS A N 1
ATOM 797 C CA . LYS A 1 99 ? -7.448 -1.097 6.862 1.00 84.06 99 LYS A CA 1
ATOM 798 C C . LYS A 1 99 ? -6.901 -2.517 6.998 1.00 84.06 99 LYS A C 1
ATOM 800 O O . LYS A 1 99 ? -5.883 -2.826 6.395 1.00 84.06 99 LYS A O 1
ATOM 805 N N . ILE A 1 100 ? -7.595 -3.396 7.717 1.00 85.06 100 ILE A N 1
ATOM 806 C CA . ILE A 1 100 ? -7.181 -4.800 7.865 1.00 85.06 100 ILE A CA 1
ATOM 807 C C . ILE A 1 100 ? -7.303 -5.563 6.539 1.00 85.06 100 ILE A C 1
ATOM 809 O O . ILE A 1 100 ? -6.375 -6.268 6.148 1.00 85.06 100 ILE A O 1
ATOM 813 N N . VAL A 1 101 ? -8.421 -5.405 5.825 1.00 87.62 101 VAL A N 1
ATOM 814 C CA . VAL A 1 101 ? -8.619 -6.042 4.511 1.00 87.62 101 VAL A CA 1
ATOM 815 C C . VAL A 1 101 ? -7.591 -5.530 3.504 1.00 87.62 101 VAL A C 1
ATOM 817 O O . VAL A 1 101 ? -6.987 -6.318 2.781 1.00 87.62 101 VAL A O 1
ATOM 820 N N . PHE A 1 102 ? -7.351 -4.221 3.493 1.00 87.94 102 PHE A N 1
ATOM 821 C CA . PHE A 1 102 ? -6.355 -3.586 2.643 1.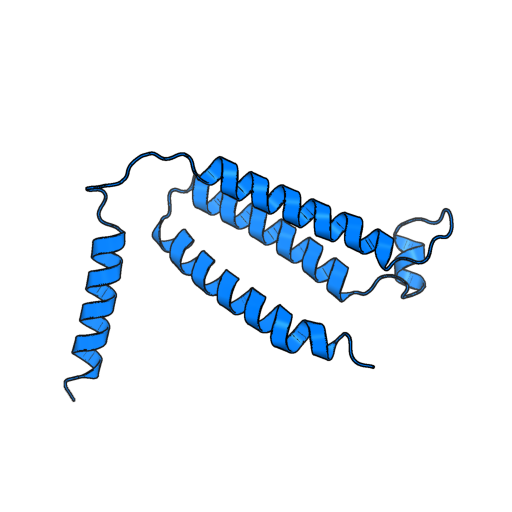00 87.94 102 PHE A CA 1
ATOM 822 C C . PHE A 1 102 ? -4.948 -4.102 2.949 1.00 87.94 102 PHE A C 1
ATOM 824 O O . PHE A 1 102 ? -4.244 -4.489 2.025 1.00 87.94 102 PHE A O 1
ATOM 831 N N . GLN A 1 103 ? -4.577 -4.223 4.228 1.00 88.19 103 GLN A N 1
ATOM 832 C CA . GLN A 1 103 ? -3.300 -4.809 4.637 1.00 88.19 103 GLN A CA 1
ATOM 833 C C . GLN A 1 103 ? -3.141 -6.247 4.125 1.00 88.19 103 GLN A C 1
ATOM 835 O O . GLN A 1 103 ? -2.075 -6.613 3.637 1.00 88.19 103 GLN A O 1
ATOM 840 N N . PHE A 1 104 ? -4.190 -7.067 4.208 1.00 90.38 104 PHE A N 1
ATOM 841 C CA . PHE A 1 104 ? -4.143 -8.442 3.712 1.00 90.38 104 PHE A CA 1
ATOM 842 C C . PHE A 1 104 ? -3.938 -8.493 2.191 1.00 90.38 104 PHE A C 1
ATOM 844 O O . PHE A 1 104 ? -3.064 -9.212 1.707 1.00 90.38 104 PHE A O 1
ATOM 851 N N . LEU A 1 105 ? -4.695 -7.683 1.442 1.00 90.62 105 LEU A N 1
ATOM 852 C CA . LEU A 1 105 ? -4.556 -7.570 -0.012 1.00 90.62 105 LEU A CA 1
ATOM 853 C C . LEU A 1 105 ? -3.176 -7.045 -0.419 1.00 90.62 105 LEU A C 1
ATOM 855 O O . LEU A 1 105 ? -2.585 -7.576 -1.354 1.00 90.62 105 LEU A O 1
ATOM 859 N N . LEU A 1 106 ? -2.647 -6.050 0.296 1.00 89.50 106 LEU A N 1
ATOM 860 C CA . LEU A 1 106 ? -1.308 -5.504 0.082 1.00 89.50 106 LEU A CA 1
ATOM 861 C C . LEU A 1 106 ? -0.226 -6.566 0.252 1.00 89.50 106 LEU A C 1
ATOM 863 O O . LEU A 1 106 ? 0.623 -6.721 -0.621 1.00 89.50 106 LEU A O 1
ATOM 867 N N . VAL A 1 107 ? -0.260 -7.310 1.360 1.00 91.38 107 VAL A N 1
ATOM 868 C CA . VAL A 1 107 ? 0.739 -8.346 1.649 1.00 91.38 107 VAL A CA 1
ATOM 869 C C . VAL A 1 107 ? 0.711 -9.416 0.565 1.00 91.38 107 VAL A C 1
ATOM 871 O O . VAL A 1 107 ? 1.758 -9.732 0.003 1.00 91.38 107 VAL A O 1
ATOM 874 N N . VAL A 1 108 ? -0.472 -9.932 0.227 1.00 93.00 108 VAL A N 1
ATOM 875 C CA . VAL A 1 108 ? -0.623 -10.933 -0.837 1.00 93.00 108 VAL A CA 1
ATOM 876 C C . VAL A 1 108 ? -0.170 -10.368 -2.187 1.00 93.00 108 VAL A C 1
ATOM 878 O O . VAL A 1 108 ? 0.571 -11.035 -2.904 1.00 93.00 108 VAL A O 1
ATOM 881 N N . GLY A 1 109 ? -0.548 -9.131 -2.511 1.00 90.75 109 GLY A N 1
ATOM 882 C CA . GLY A 1 109 ? -0.170 -8.454 -3.750 1.00 90.75 109 GLY A CA 1
ATOM 883 C C . GLY A 1 109 ? 1.341 -8.290 -3.900 1.00 90.75 109 GLY A C 1
ATOM 884 O O . GLY A 1 109 ? 1.884 -8.659 -4.937 1.00 90.75 109 GLY A O 1
ATOM 885 N N . ILE A 1 110 ? 2.036 -7.821 -2.858 1.00 89.31 110 ILE A N 1
ATOM 886 C CA . ILE A 1 110 ? 3.501 -7.681 -2.858 1.00 89.31 110 ILE A CA 1
ATOM 887 C C . ILE A 1 110 ? 4.178 -9.047 -2.986 1.00 89.31 110 ILE A C 1
ATOM 889 O O . ILE A 1 110 ? 5.149 -9.166 -3.727 1.00 89.31 110 ILE A O 1
ATOM 893 N N . HIS A 1 111 ? 3.669 -10.089 -2.320 1.00 91.44 111 HIS A N 1
ATOM 894 C CA . HIS A 1 111 ? 4.224 -11.437 -2.468 1.00 91.44 111 HIS A CA 1
ATOM 895 C C . HIS A 1 111 ? 4.065 -11.941 -3.904 1.00 91.44 111 HIS A C 1
ATOM 897 O O . HIS A 1 111 ? 5.033 -12.407 -4.495 1.00 91.44 111 HIS A O 1
ATOM 903 N N . ILE A 1 112 ? 2.878 -11.799 -4.499 1.00 89.88 112 ILE A N 1
ATOM 904 C CA . ILE A 1 112 ? 2.660 -12.195 -5.895 1.00 89.88 112 ILE A CA 1
ATOM 905 C C . ILE A 1 112 ? 3.584 -11.399 -6.827 1.00 89.88 112 ILE A C 1
ATOM 907 O O . ILE A 1 112 ? 4.225 -11.966 -7.712 1.00 89.88 112 ILE A O 1
ATOM 911 N N . TRP A 1 113 ? 3.695 -10.092 -6.598 1.00 85.81 113 TRP A N 1
ATOM 912 C CA . TRP A 1 113 ? 4.539 -9.212 -7.392 1.00 85.81 113 TRP A CA 1
ATOM 913 C C . TRP A 1 113 ? 6.017 -9.602 -7.303 1.00 85.81 113 TRP A C 1
ATOM 915 O O . TRP A 1 113 ? 6.671 -9.771 -8.325 1.00 85.81 113 TRP A O 1
ATOM 925 N N . MET A 1 114 ? 6.538 -9.804 -6.093 1.00 84.56 114 MET A N 1
ATOM 926 C CA . MET A 1 114 ? 7.947 -10.110 -5.854 1.00 84.56 114 MET A CA 1
ATOM 927 C C . MET A 1 114 ? 8.332 -11.531 -6.287 1.00 84.56 114 MET A C 1
ATOM 929 O O . MET A 1 114 ? 9.432 -11.720 -6.794 1.00 84.56 114 MET A O 1
ATOM 933 N N . PHE A 1 115 ? 7.457 -12.525 -6.103 1.00 87.31 115 PHE A N 1
ATOM 934 C CA . PHE A 1 115 ? 7.773 -13.929 -6.398 1.00 87.31 115 PHE A CA 1
ATOM 935 C C . PHE A 1 115 ? 7.425 -14.377 -7.818 1.00 87.31 115 PHE A C 1
ATOM 937 O O . PHE A 1 115 ? 8.017 -15.344 -8.285 1.00 87.31 115 PHE A O 1
ATOM 944 N N . PHE A 1 116 ? 6.485 -13.720 -8.503 1.00 85.88 116 PHE A N 1
ATOM 945 C CA . PHE A 1 116 ? 6.052 -14.142 -9.842 1.00 85.88 116 PHE A CA 1
ATOM 946 C C . PHE A 1 116 ? 6.302 -13.073 -10.901 1.00 85.88 116 PHE A C 1
ATOM 948 O O . PHE A 1 116 ? 6.900 -13.367 -11.932 1.00 85.88 116 PHE A O 1
ATOM 955 N N . ILE A 1 117 ? 5.873 -11.832 -10.654 1.00 81.81 117 ILE A N 1
ATOM 956 C CA . ILE A 1 117 ? 5.951 -10.773 -11.671 1.00 81.81 117 ILE A CA 1
ATOM 957 C C . ILE A 1 117 ? 7.394 -10.300 -11.840 1.00 81.81 117 ILE A C 1
ATOM 959 O O . ILE A 1 117 ? 7.901 -10.307 -12.955 1.00 81.81 117 ILE A O 1
ATO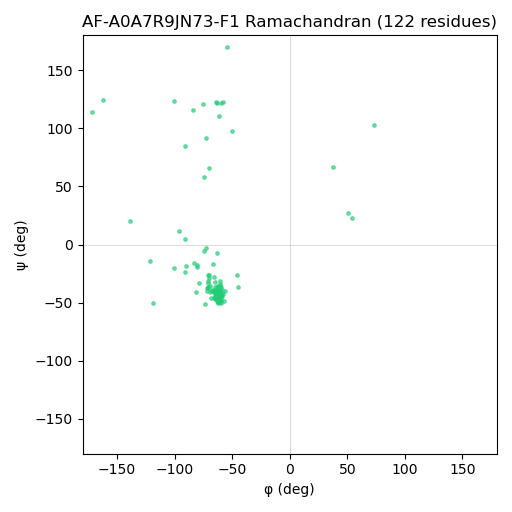M 963 N N . LEU A 1 118 ? 8.078 -9.950 -10.747 1.00 77.81 118 LEU A N 1
ATOM 964 C CA . LEU A 1 118 ? 9.465 -9.486 -10.765 1.00 77.81 118 LEU A CA 1
ATOM 965 C C . LEU A 1 118 ? 10.434 -10.496 -11.409 1.00 77.81 118 LEU A C 1
ATOM 967 O O . LEU A 1 118 ? 11.195 -10.073 -12.273 1.00 77.81 118 LEU A O 1
ATOM 971 N N . PRO A 1 119 ? 10.435 -11.800 -11.073 1.00 80.38 119 PRO A N 1
ATOM 972 C CA . PRO A 1 119 ? 11.302 -12.755 -11.760 1.00 80.38 119 PRO A CA 1
ATOM 973 C C . PRO A 1 119 ? 10.890 -13.003 -13.215 1.00 80.38 119 PRO A C 1
ATOM 975 O O . PRO A 1 119 ? 11.775 -13.114 -14.052 1.00 80.38 119 PRO A O 1
ATOM 978 N N . GLY A 1 120 ? 9.591 -13.017 -13.544 1.00 77.69 120 GLY A N 1
ATOM 979 C CA . GLY A 1 120 ? 9.126 -13.239 -14.922 1.00 77.69 120 GLY A CA 1
ATOM 980 C C . GLY A 1 120 ? 9.408 -12.080 -15.887 1.00 77.69 120 GLY A C 1
ATOM 981 O O . GLY A 1 120 ? 9.581 -12.296 -17.078 1.00 77.69 120 GLY A O 1
ATOM 982 N N . ILE A 1 121 ? 9.479 -10.840 -15.396 1.00 69.62 121 ILE A N 1
ATOM 983 C CA . ILE A 1 121 ? 9.867 -9.667 -16.208 1.00 69.62 121 ILE A CA 1
ATOM 984 C C . ILE A 1 121 ? 11.378 -9.400 -16.192 1.00 69.62 121 ILE A C 1
ATOM 986 O O . ILE A 1 121 ? 11.874 -8.670 -17.045 1.00 69.62 121 ILE A O 1
ATOM 990 N N . THR A 1 122 ? 12.096 -9.949 -15.205 1.00 65.69 122 THR A N 1
ATOM 991 C CA . THR A 1 122 ? 13.560 -9.826 -15.055 1.00 65.69 122 THR A CA 1
ATOM 992 C C . THR A 1 122 ? 14.283 -11.039 -15.655 1.00 65.69 122 THR A C 1
ATOM 994 O O . THR A 1 122 ? 15.478 -11.226 -15.425 1.00 65.69 122 THR A O 1
ATOM 997 N N . GLU A 1 123 ? 13.575 -11.877 -16.419 1.00 51.53 123 GLU A N 1
ATOM 998 C CA . GLU A 1 123 ? 14.155 -13.054 -17.056 1.00 51.53 123 GLU A CA 1
ATOM 999 C C . GLU A 1 123 ? 15.295 -12.661 -18.008 1.00 51.53 123 GLU A C 1
ATOM 1001 O O . GLU A 1 123 ? 15.145 -11.867 -18.940 1.00 51.53 123 GLU A O 1
ATOM 1006 N N . ARG A 1 124 ? 16.453 -13.242 -17.695 1.00 48.72 124 ARG A N 1
ATOM 1007 C CA . ARG A 1 124 ? 17.476 -13.662 -18.643 1.00 48.72 124 ARG A CA 1
ATOM 1008 C C . ARG A 1 124 ? 17.126 -15.062 -19.111 1.00 48.72 124 ARG A C 1
ATOM 1010 O O . ARG A 1 124 ? 16.642 -15.824 -18.244 1.00 48.72 124 ARG A O 1
#

InterPro domains:
  IPR027272 Piezo family [PTHR47049] (3-124)
  IPR056770 Piezo, THU9 and anchor domain [PF24874] (28-124)

Sequence (124 aa):
MSQTVRYFDSIRKFFENLMVPSSRVTADVYTYMFLCDFFNFLVVVVGIESFGTQQGDGGVTAYLEENKVPIPFLLMLILQFALIVIDRALYLRKHILGKIVFQFLLVVGIHIWMFFILPGITER

Organism: Timema californicum (NCBI:txid61474)

pLDDT: mean 74.02, std 14.01, range [41.22, 93.0]

Foldseek 3Di:
DPPVVVVVVVVVVVVVVVPDCPPDDPDPCVVVVLVVLVVVLVVLVVVQVVQAPDDDDDDPVVCVVVCSGLPVSVVVNVVSVVLSVVCVVCVVVVPVVVNVVSVVCVVVVVCCCVVPVVPVSVDD

Secondary structure (DSSP, 8-state):
--HHHHHHHHHHHHHHHHH-GGG-----HHHHHHHHHHHHHHHHHHHHHHHS-------HHHHHHTT-S-HHHHHHHHHHHHHHHHHHHHHHTT-HHHHHHHHHHHHHHHHHIIIIIHHHHS--

Radius of gyration: 20.32 Å; Cα contacts (8 Å, |Δi|>4): 33; chains: 1; bounding box: 44×47×52 Å

Solvent-accessible surface area (backbone atoms only — not comparable to full-atom values): 7404 Å² total; per-residue (Å²): 142,63,66,72,61,52,53,52,50,52,51,48,53,48,54,52,57,71,65,51,68,91,75,69,71,91,69,75,56,61,63,58,51,52,50,50,52,52,51,52,51,49,52,55,58,56,46,50,60,78,66,37,77,94,73,79,96,62,60,80,66,57,48,64,73,65,69,59,60,65,64,67,59,55,51,50,52,54,50,51,54,50,51,54,54,50,52,51,53,40,57,76,66,67,39,63,66,58,49,54,52,48,50,53,52,48,54,52,48,51,48,49,40,62,71,48,50,50,53,67,75,64,62,126

Mean predicted aligned error: 11.53 Å